Protein AF-A0A497I9C6-F1 (afdb_monomer_lite)

Sequence (129 aa):
MDVLLIVVVSAICSFLNTFIYESLAKKDVVLKELNKEMNALRKKLREVEVGSKEFLEIQKKLLNLSKELTMKSLPKTIISGLPSYVILILGVTYLNLFPDWLSLILFIILSMIFSTLTRKFLQRKEEGK

Radius of gyration: 19.42 Å; chains: 1; bounding box: 46×34×54 Å

Secondary structure (DSSP, 8-state):
--HHHHHHHHHHHHHHHHHHHHHHHTT-HHHHHHHHHHHHHHHHHHHSPTTSHHHHHHHHHHHHHHHHHHHHHHHHHHHHHHHHHHHHHHHHHTS----SHHHHHHHHHHHHHHHHHHHHHHHHHHHT-

Foldseek 3Di:
DPPVVLLVLLLVLLLQLLVLLCVPQVPDPVLVVLVVVLVVLVVVLVVDDPPDPVNVVSVVVNVVSVVVSCVVSVVSNVVSNVSVVVCVVCCVPPVVVPVDPVSVVSSVVSNVVSNVVSVVVVVVVVVVD

pLDDT: mean 85.04, std 8.34, range [44.25, 95.06]

Structure (mmCIF, N/CA/C/O backbone):
data_AF-A0A497I9C6-F1
#
_entry.id   AF-A0A497I9C6-F1
#
loop_
_atom_site.group_PDB
_atom_site.id
_atom_site.type_symbol
_atom_site.label_atom_id
_atom_site.label_alt_id
_atom_site.label_comp_id
_atom_site.label_asym_id
_atom_site.label_entity_id
_atom_site.label_seq_id
_atom_site.pdbx_PDB_ins_code
_atom_site.Cartn_x
_atom_site.Cartn_y
_atom_site.Cartn_z
_atom_site.occupancy
_atom_site.B_iso_or_equiv
_atom_site.auth_seq_id
_atom_site.auth_comp_id
_atom_site.auth_asym_id
_atom_site.auth_atom_id
_atom_site.pdbx_PDB_model_num
ATOM 1 N N . MET A 1 1 ? 11.873 5.732 -26.223 1.00 62.47 1 MET A N 1
ATOM 2 C CA . MET A 1 1 ? 11.420 4.349 -25.981 1.00 62.47 1 MET A CA 1
ATOM 3 C C . MET A 1 1 ? 10.082 4.146 -26.666 1.00 62.47 1 MET A C 1
ATOM 5 O O . MET A 1 1 ? 9.257 5.046 -26.568 1.00 62.47 1 MET A O 1
ATOM 9 N N . ASP A 1 2 ? 9.852 3.002 -27.315 1.00 79.69 2 ASP A N 1
ATOM 10 C CA . ASP A 1 2 ? 8.516 2.657 -27.807 1.00 79.69 2 ASP A CA 1
ATOM 11 C C . ASP A 1 2 ? 7.527 2.514 -26.649 1.00 79.69 2 ASP A C 1
ATOM 13 O O . ASP A 1 2 ? 7.790 1.816 -25.668 1.00 79.69 2 ASP A O 1
ATOM 17 N N . VAL A 1 3 ? 6.361 3.148 -26.778 1.00 80.81 3 VAL A N 1
ATOM 18 C CA . VAL A 1 3 ? 5.270 3.112 -25.785 1.00 80.81 3 VAL A CA 1
ATOM 19 C C . VAL A 1 3 ? 4.919 1.674 -25.387 1.00 80.81 3 VAL A C 1
ATOM 21 O O . VAL A 1 3 ? 4.627 1.399 -24.225 1.00 80.81 3 VAL A O 1
ATOM 24 N N . LEU A 1 4 ? 5.019 0.738 -26.334 1.00 84.88 4 LEU A N 1
ATOM 25 C CA . LEU A 1 4 ? 4.794 -0.685 -26.102 1.00 84.88 4 LEU A CA 1
ATOM 26 C C . LEU A 1 4 ? 5.748 -1.266 -25.045 1.00 84.88 4 LEU A C 1
ATOM 28 O O . LEU A 1 4 ? 5.313 -2.020 -24.177 1.00 84.88 4 LEU A O 1
ATOM 32 N N . LEU A 1 5 ? 7.028 -0.883 -25.071 1.00 84.12 5 LEU A N 1
ATOM 33 C CA . LEU A 1 5 ? 8.010 -1.349 -24.092 1.00 84.12 5 LEU A CA 1
ATOM 34 C C . LEU A 1 5 ? 7.696 -0.800 -22.694 1.00 84.12 5 LEU A C 1
ATOM 36 O O . LEU A 1 5 ? 7.755 -1.557 -21.727 1.00 84.12 5 LEU A O 1
ATOM 40 N N . ILE A 1 6 ? 7.279 0.469 -22.589 1.00 83.94 6 ILE A N 1
ATOM 41 C CA . ILE A 1 6 ? 6.836 1.069 -21.316 1.00 83.94 6 ILE A CA 1
ATOM 42 C C . ILE A 1 6 ? 5.669 0.264 -20.739 1.00 83.94 6 ILE A C 1
ATOM 44 O O . ILE A 1 6 ? 5.701 -0.119 -19.572 1.00 83.94 6 ILE A O 1
ATOM 48 N N . VAL A 1 7 ? 4.664 -0.043 -21.565 1.00 86.94 7 VAL A N 1
ATOM 49 C CA . VAL A 1 7 ? 3.479 -0.808 -21.151 1.00 86.94 7 VAL A CA 1
ATOM 50 C C . VAL A 1 7 ? 3.862 -2.197 -20.638 1.00 86.94 7 VAL A C 1
ATOM 52 O O . VAL A 1 7 ? 3.412 -2.594 -19.561 1.00 86.94 7 VAL A O 1
ATOM 55 N N . VAL A 1 8 ? 4.714 -2.923 -21.370 1.00 89.12 8 VAL A N 1
ATOM 56 C CA . VAL A 1 8 ? 5.162 -4.270 -20.981 1.00 89.12 8 VAL A CA 1
ATOM 57 C C . VAL A 1 8 ? 5.950 -4.229 -19.670 1.00 89.12 8 VAL A C 1
ATOM 59 O O . VAL A 1 8 ? 5.671 -5.011 -18.760 1.00 89.12 8 VAL A O 1
ATOM 62 N N . VAL A 1 9 ? 6.887 -3.288 -19.527 1.00 86.38 9 VAL A N 1
ATOM 63 C CA . VAL A 1 9 ? 7.697 -3.143 -18.309 1.00 86.38 9 VAL A CA 1
ATOM 64 C C . VAL A 1 9 ? 6.824 -2.758 -17.110 1.00 86.38 9 VAL A C 1
ATOM 66 O O . VAL A 1 9 ? 6.958 -3.358 -16.043 1.00 86.38 9 VAL A O 1
ATOM 69 N N . SER A 1 10 ? 5.871 -1.832 -17.269 1.00 86.19 10 SER A N 1
ATOM 70 C CA . SER A 1 10 ? 4.902 -1.482 -16.220 1.00 86.19 10 SER A CA 1
ATOM 71 C C . SER A 1 10 ? 4.052 -2.676 -15.784 1.00 86.19 10 SER A C 1
ATOM 73 O O . SER A 1 10 ? 3.816 -2.855 -14.584 1.00 86.19 10 SER A O 1
ATOM 75 N N . ALA A 1 11 ? 3.603 -3.509 -16.727 1.00 87.56 11 ALA A N 1
ATOM 76 C CA . ALA A 1 11 ? 2.822 -4.703 -16.423 1.00 87.56 11 ALA A CA 1
ATOM 77 C C . ALA A 1 11 ? 3.646 -5.730 -15.627 1.00 87.56 11 ALA A C 1
ATOM 79 O O . ALA A 1 11 ? 3.183 -6.209 -14.589 1.00 87.56 11 ALA A O 1
ATOM 80 N N . ILE A 1 12 ? 4.886 -6.006 -16.050 1.00 88.81 12 ILE A N 1
ATOM 81 C CA . ILE A 1 12 ? 5.800 -6.932 -15.359 1.00 88.81 12 ILE A CA 1
ATOM 82 C C . ILE A 1 12 ? 6.116 -6.431 -13.943 1.00 88.81 12 ILE A C 1
ATOM 84 O O . ILE A 1 12 ? 5.956 -7.185 -12.983 1.00 88.81 12 ILE A O 1
ATOM 88 N N . CYS A 1 13 ? 6.491 -5.156 -13.790 1.00 86.88 13 CYS A N 1
ATOM 89 C CA . CYS A 1 13 ? 6.717 -4.521 -12.485 1.00 86.88 13 CYS A CA 1
ATOM 90 C C . CYS A 1 13 ? 5.519 -4.702 -11.555 1.00 86.88 13 CYS A C 1
ATOM 92 O O . CYS A 1 13 ? 5.651 -5.115 -10.405 1.00 86.88 13 CYS A O 1
ATOM 94 N N . SER A 1 14 ? 4.330 -4.396 -12.067 1.00 86.81 14 SER A N 1
ATOM 95 C CA . SER A 1 14 ? 3.098 -4.450 -11.287 1.00 86.81 14 SER A CA 1
ATOM 96 C C . SER A 1 14 ? 2.763 -5.865 -10.851 1.00 86.81 14 SER A C 1
ATOM 98 O O . SER A 1 14 ? 2.331 -6.068 -9.714 1.00 86.81 14 SER A O 1
ATOM 100 N N . PHE A 1 15 ? 2.982 -6.837 -11.735 1.00 87.69 15 PHE A N 1
ATOM 101 C CA . PHE A 1 15 ? 2.789 -8.244 -11.433 1.00 87.69 15 PHE A CA 1
ATOM 102 C C . PHE A 1 15 ? 3.760 -8.716 -10.345 1.00 87.69 15 PHE A C 1
ATOM 104 O O . PHE A 1 15 ? 3.314 -9.252 -9.332 1.00 87.69 15 PHE A O 1
ATOM 111 N N . LEU A 1 16 ? 5.060 -8.438 -10.498 1.00 88.62 16 LEU A N 1
ATOM 112 C CA . LEU A 1 16 ? 6.088 -8.801 -9.518 1.00 88.62 16 LEU A CA 1
ATOM 113 C C . LEU A 1 16 ? 5.820 -8.171 -8.151 1.00 88.62 16 LEU A C 1
ATOM 115 O O . LEU A 1 16 ? 5.791 -8.880 -7.146 1.00 88.62 16 LEU A O 1
ATOM 119 N N . ASN A 1 17 ? 5.548 -6.865 -8.109 1.00 87.88 17 ASN A N 1
ATOM 120 C CA . ASN A 1 17 ? 5.251 -6.175 -6.857 1.00 87.88 17 ASN A CA 1
ATOM 121 C C . ASN A 1 17 ? 4.030 -6.776 -6.162 1.00 87.88 17 ASN A C 1
ATOM 123 O O . ASN A 1 17 ? 4.038 -6.998 -4.953 1.00 87.88 17 ASN A O 1
ATOM 127 N N . THR A 1 18 ? 2.971 -7.053 -6.928 1.00 85.75 18 THR A N 1
ATOM 128 C CA . THR A 1 18 ? 1.730 -7.608 -6.381 1.00 85.75 18 THR A CA 1
ATOM 129 C C . THR A 1 18 ? 1.948 -9.026 -5.859 1.00 85.75 18 THR A C 1
ATOM 131 O O . THR A 1 18 ? 1.495 -9.337 -4.762 1.00 85.75 18 THR A O 1
ATOM 134 N N . PHE A 1 19 ? 2.696 -9.856 -6.585 1.00 86.00 19 PHE A N 1
ATOM 135 C CA . PHE A 1 19 ? 3.023 -11.217 -6.169 1.00 86.00 19 PHE A CA 1
ATOM 136 C C . PHE A 1 19 ? 3.877 -11.248 -4.892 1.00 86.00 19 PHE A C 1
ATOM 138 O O . PHE A 1 19 ? 3.579 -11.991 -3.954 1.00 86.00 19 PHE A O 1
ATOM 145 N N . ILE A 1 20 ? 4.907 -10.399 -4.810 1.00 86.38 20 ILE A N 1
ATOM 146 C CA . ILE A 1 20 ? 5.754 -10.282 -3.614 1.00 86.38 20 ILE A CA 1
ATOM 147 C C . ILE A 1 20 ? 4.926 -9.771 -2.432 1.00 86.38 20 ILE A C 1
ATOM 149 O O . ILE A 1 20 ? 4.991 -10.341 -1.341 1.00 86.38 20 ILE A O 1
ATOM 153 N N . TYR A 1 21 ? 4.106 -8.737 -2.646 1.00 84.06 21 TYR A N 1
ATOM 154 C CA . TYR A 1 21 ? 3.210 -8.214 -1.617 1.00 84.06 21 TYR A CA 1
ATOM 155 C C . TYR A 1 21 ? 2.251 -9.291 -1.106 1.00 84.06 21 TYR A C 1
ATOM 157 O O . TYR A 1 21 ? 2.076 -9.445 0.098 1.00 84.06 21 TYR A O 1
ATOM 165 N N . GLU A 1 22 ? 1.650 -10.069 -2.001 1.00 81.25 22 GLU A N 1
ATOM 166 C CA . GLU A 1 22 ? 0.729 -11.141 -1.642 1.00 81.25 22 GLU A CA 1
ATOM 167 C C . GLU A 1 22 ? 1.419 -12.248 -0.837 1.00 81.25 22 GLU A C 1
ATOM 169 O O . GLU A 1 22 ? 0.896 -12.689 0.189 1.00 81.25 22 GLU A O 1
ATOM 174 N N . SER A 1 23 ? 2.6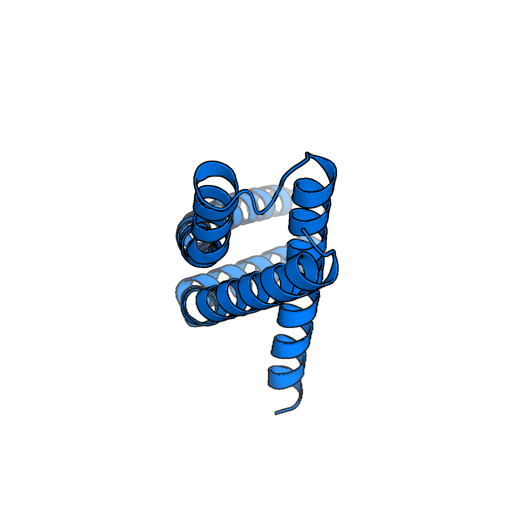34 -12.634 -1.225 1.00 80.81 23 SER A N 1
ATOM 175 C CA . SER A 1 23 ? 3.410 -13.625 -0.480 1.00 80.81 23 SER A CA 1
ATOM 176 C C . SER A 1 23 ? 3.811 -13.137 0.918 1.00 80.81 23 SER A C 1
ATOM 178 O O . SER A 1 23 ? 3.788 -13.925 1.863 1.00 80.81 23 SER A O 1
ATOM 180 N N . LEU A 1 24 ? 4.152 -11.853 1.074 1.00 81.62 24 LEU A N 1
ATOM 181 C CA . LEU A 1 24 ? 4.643 -11.294 2.339 1.00 81.62 24 LEU A CA 1
ATOM 182 C C . LEU A 1 24 ? 3.525 -10.814 3.273 1.00 81.62 24 LEU A C 1
ATOM 184 O O . LEU A 1 24 ? 3.575 -11.056 4.475 1.00 81.62 24 LEU A O 1
ATOM 188 N N . ALA A 1 25 ? 2.535 -10.089 2.752 1.00 73.88 25 ALA A N 1
ATOM 189 C CA . ALA A 1 25 ? 1.507 -9.423 3.552 1.00 73.88 25 ALA A CA 1
ATOM 190 C C . ALA A 1 25 ? 0.246 -10.277 3.726 1.00 73.88 25 ALA A C 1
ATOM 192 O O . ALA A 1 25 ? -0.357 -10.264 4.796 1.00 73.88 25 ALA A O 1
ATOM 193 N N . LYS A 1 26 ? -0.149 -11.051 2.709 1.00 69.94 26 LYS A N 1
ATOM 194 C CA . LYS A 1 26 ? -1.394 -11.838 2.738 1.00 69.94 26 LYS A CA 1
ATOM 195 C C . LYS A 1 26 ? -1.256 -13.151 3.513 1.00 69.94 26 LYS A C 1
ATOM 197 O O . LYS A 1 26 ? -2.260 -13.728 3.928 1.00 69.94 26 LYS A O 1
ATOM 202 N N . LYS A 1 27 ? -0.025 -13.613 3.744 1.00 70.56 27 LYS A N 1
ATOM 203 C CA . LYS A 1 27 ? 0.284 -14.751 4.626 1.00 70.56 27 LYS A CA 1
ATOM 204 C C . LYS A 1 27 ? 0.556 -14.341 6.074 1.00 70.56 27 LYS A C 1
ATOM 206 O O . LYS A 1 27 ? 0.642 -15.210 6.933 1.00 70.56 27 LYS A O 1
ATOM 211 N N . ASP A 1 28 ? 0.659 -13.044 6.356 1.00 80.00 28 ASP A N 1
ATOM 212 C CA . ASP A 1 28 ? 0.933 -12.563 7.704 1.00 80.00 28 ASP A CA 1
ATOM 213 C C . ASP A 1 28 ? -0.339 -12.611 8.567 1.00 80.00 28 ASP A C 1
ATOM 215 O O . ASP A 1 28 ? -1.295 -11.856 8.362 1.00 80.00 28 ASP A O 1
ATOM 219 N N . VAL A 1 29 ? -0.339 -13.530 9.534 1.00 81.62 29 VAL A N 1
ATOM 220 C CA . VAL A 1 29 ? -1.441 -13.750 10.480 1.00 81.62 29 VAL A CA 1
ATOM 221 C C . VAL A 1 29 ? -1.721 -12.495 11.310 1.00 81.62 29 VAL A C 1
ATOM 223 O O . VAL A 1 29 ? -2.881 -12.128 11.485 1.00 81.62 29 VAL A O 1
ATOM 226 N N . VAL A 1 30 ? -0.680 -11.768 11.719 1.00 83.94 30 VAL A N 1
ATOM 227 C CA . VAL A 1 30 ? -0.790 -10.557 12.543 1.00 83.94 30 VAL A CA 1
ATOM 228 C C . VAL A 1 30 ? -1.507 -9.447 11.776 1.00 83.94 30 VAL A C 1
ATOM 230 O O . VAL A 1 30 ? -2.374 -8.767 12.319 1.00 83.94 30 VAL A O 1
ATOM 233 N N . LEU A 1 31 ? -1.207 -9.274 10.483 1.00 85.38 31 LEU A N 1
ATOM 234 C CA . LEU A 1 31 ? -1.911 -8.292 9.649 1.00 85.38 31 LEU A CA 1
ATOM 235 C C . LEU A 1 31 ? -3.375 -8.674 9.391 1.00 85.38 31 LEU A C 1
ATOM 237 O O . LEU A 1 31 ? -4.223 -7.785 9.256 1.00 85.38 31 LEU A O 1
ATOM 241 N N . LYS A 1 32 ? -3.694 -9.971 9.318 1.00 85.19 32 LYS A N 1
ATOM 242 C CA . LYS A 1 32 ? -5.086 -10.435 9.207 1.00 85.19 32 LYS A CA 1
ATOM 243 C C . LYS A 1 32 ? -5.873 -10.156 10.481 1.00 85.19 32 LYS A C 1
ATOM 245 O O . LYS A 1 32 ? -6.989 -9.645 10.393 1.00 85.19 32 LYS A O 1
ATOM 250 N N . GLU A 1 33 ? -5.298 -10.462 11.638 1.00 88.88 33 GLU A N 1
ATOM 251 C CA . GLU A 1 33 ? -5.926 -10.224 12.939 1.00 88.88 33 GLU A CA 1
ATOM 252 C C . GLU A 1 33 ? -6.171 -8.734 13.177 1.00 88.88 33 GLU A C 1
ATOM 254 O O . GLU A 1 33 ? -7.307 -8.347 13.451 1.00 88.88 33 GLU A O 1
ATOM 259 N N . LEU A 1 34 ? -5.164 -7.888 12.931 1.00 89.12 34 LEU A N 1
ATOM 260 C CA . LEU A 1 34 ? -5.305 -6.434 13.039 1.00 89.12 34 LEU A CA 1
ATOM 261 C C . LEU A 1 34 ? -6.405 -5.895 12.118 1.00 89.12 34 LEU A C 1
ATOM 263 O O . LEU A 1 34 ? -7.235 -5.099 12.547 1.00 89.12 34 LEU A O 1
ATOM 267 N N . ASN A 1 35 ? -6.483 -6.353 10.863 1.00 87.25 35 ASN A N 1
ATOM 268 C CA . ASN A 1 35 ? -7.566 -5.944 9.960 1.00 87.25 35 ASN A CA 1
ATOM 269 C C . ASN A 1 35 ? -8.951 -6.387 10.456 1.00 87.25 35 ASN A C 1
ATOM 271 O O . ASN A 1 35 ? -9.928 -5.644 10.319 1.00 87.25 35 ASN A O 1
ATOM 275 N N . LYS A 1 36 ? -9.053 -7.593 11.025 1.00 90.38 36 LYS A N 1
ATOM 276 C CA . LYS A 1 36 ? -10.306 -8.121 11.576 1.00 90.38 36 LYS A CA 1
ATOM 277 C C . LYS A 1 36 ? -10.770 -7.289 12.770 1.00 90.38 36 LYS A C 1
ATOM 279 O O . LYS A 1 36 ? -11.936 -6.896 12.811 1.00 90.38 36 LYS A O 1
ATOM 284 N N . GLU A 1 37 ? -9.865 -6.974 13.691 1.00 92.00 37 GLU A N 1
ATOM 285 C CA . GLU A 1 37 ? -10.149 -6.123 14.848 1.00 92.00 37 GLU A CA 1
ATOM 286 C C . GLU A 1 37 ? -10.535 -4.701 14.419 1.00 92.00 37 GLU A C 1
ATOM 288 O O . GLU A 1 37 ? -11.534 -4.158 14.893 1.00 92.00 37 GLU A O 1
ATOM 293 N N . MET A 1 38 ? -9.836 -4.134 13.432 1.00 92.38 38 MET A N 1
ATOM 294 C CA . MET A 1 38 ? -10.152 -2.814 12.886 1.00 92.38 38 MET A CA 1
ATOM 295 C C . MET A 1 38 ? -11.570 -2.764 12.306 1.00 92.38 38 MET A C 1
ATOM 297 O O . MET A 1 38 ? -12.317 -1.814 12.542 1.00 92.38 38 MET A O 1
ATOM 301 N N . ASN A 1 39 ? -11.970 -3.803 11.567 1.00 92.75 39 ASN A N 1
ATOM 302 C CA . ASN A 1 39 ? -13.317 -3.912 11.009 1.00 92.75 39 ASN A CA 1
ATOM 303 C C . ASN A 1 39 ? -14.382 -4.129 12.091 1.00 92.75 39 ASN A C 1
ATOM 305 O O . ASN A 1 39 ? -15.477 -3.580 11.975 1.00 92.75 39 ASN A O 1
ATOM 309 N N . ALA A 1 40 ? -14.071 -4.879 13.150 1.00 93.81 40 ALA A N 1
ATOM 310 C CA . ALA A 1 40 ? -14.966 -5.048 14.291 1.00 93.81 40 ALA A CA 1
ATOM 311 C C . ALA A 1 40 ? -15.190 -3.719 15.031 1.00 93.81 40 ALA A C 1
ATOM 313 O O . ALA A 1 40 ? -16.333 -3.344 15.284 1.00 93.81 40 ALA A O 1
ATOM 314 N N . LEU A 1 41 ? -14.123 -2.961 15.302 1.00 92.88 41 LEU A N 1
ATOM 315 C CA . LEU A 1 41 ? -14.211 -1.640 15.928 1.00 92.88 41 LEU A CA 1
ATOM 316 C C . LEU A 1 41 ? -14.952 -0.629 15.042 1.00 92.88 41 LEU A C 1
ATOM 318 O O . LEU A 1 41 ? -15.751 0.148 15.552 1.00 92.88 41 LEU A O 1
ATOM 322 N N . ARG A 1 42 ? -14.763 -0.668 13.716 1.00 91.25 42 ARG A N 1
ATOM 323 C CA . ARG A 1 42 ? -15.528 0.163 12.766 1.00 91.25 42 ARG A CA 1
ATOM 324 C C . ARG A 1 42 ? -17.022 -0.149 12.769 1.00 91.25 42 ARG A C 1
ATOM 326 O O . ARG A 1 42 ? -17.811 0.770 12.581 1.00 91.25 42 ARG A O 1
ATOM 333 N N . LYS A 1 43 ? -17.409 -1.418 12.943 1.00 93.56 43 LYS A N 1
ATOM 334 C CA . LYS A 1 43 ? -18.821 -1.800 13.098 1.00 93.56 43 LYS A CA 1
ATOM 335 C C . LYS A 1 43 ? -19.384 -1.256 14.407 1.00 93.56 43 LYS A C 1
ATOM 337 O O . LYS A 1 43 ? -20.365 -0.529 14.357 1.00 93.56 43 LYS A O 1
ATOM 342 N N . LYS A 1 44 ? -18.685 -1.478 15.526 1.00 90.88 44 LYS A N 1
ATOM 343 C CA . LYS A 1 44 ? -19.073 -0.931 16.838 1.00 90.88 44 LYS A CA 1
ATOM 344 C C . LYS A 1 44 ? -19.210 0.591 16.821 1.00 90.88 44 LYS A C 1
ATOM 346 O O . LYS A 1 44 ? -20.167 1.123 17.356 1.00 90.88 44 LYS A O 1
ATOM 351 N N . LEU A 1 45 ? -18.313 1.302 16.137 1.00 91.88 45 LEU A N 1
ATOM 352 C CA . LEU A 1 45 ? -18.386 2.762 16.014 1.00 91.88 45 LEU A CA 1
ATOM 353 C C . LEU A 1 45 ? -19.697 3.250 15.357 1.00 91.88 45 LEU A C 1
ATOM 355 O O . LEU A 1 45 ? -20.112 4.371 15.615 1.00 91.88 45 LEU A O 1
ATOM 359 N N . ARG A 1 46 ? -20.340 2.434 14.507 1.00 90.06 46 ARG A N 1
ATOM 360 C CA . ARG A 1 46 ? -21.634 2.767 13.875 1.00 90.06 46 ARG A CA 1
ATOM 361 C C . ARG A 1 46 ? -22.828 2.554 14.805 1.00 90.06 46 ARG A C 1
ATOM 363 O O . ARG A 1 46 ? -23.898 3.074 14.522 1.00 90.06 46 ARG A O 1
ATOM 370 N N . GLU A 1 47 ? -22.648 1.757 15.850 1.00 92.38 47 GLU A N 1
ATOM 371 C CA . GLU A 1 47 ? -23.687 1.387 16.817 1.00 92.38 47 GLU A CA 1
ATOM 372 C C . GLU A 1 47 ? -23.683 2.320 18.039 1.00 92.38 47 GLU A C 1
ATOM 374 O O . GLU A 1 47 ? -24.661 2.374 18.777 1.00 92.38 47 GLU A O 1
ATOM 379 N N . VAL A 1 48 ? -22.595 3.068 18.242 1.00 92.00 48 VAL A N 1
ATOM 380 C CA . VAL A 1 48 ? -22.392 3.959 19.389 1.00 92.00 48 VAL A CA 1
ATOM 381 C C . VAL A 1 48 ? -22.718 5.408 19.015 1.00 92.00 48 VAL A C 1
ATOM 383 O O . VAL A 1 48 ? -22.374 5.877 17.930 1.00 92.00 48 VAL A O 1
ATOM 386 N N . GLU A 1 49 ? -23.348 6.140 19.937 1.00 89.75 49 GLU A N 1
ATOM 387 C CA . GLU A 1 49 ? -23.706 7.548 19.747 1.00 89.75 49 GLU A CA 1
ATOM 388 C C . GLU A 1 49 ? -22.466 8.426 19.523 1.00 89.75 49 GLU A C 1
ATOM 390 O O . GLU A 1 49 ? -21.489 8.385 20.284 1.00 89.75 49 GLU A O 1
ATOM 395 N N . VAL A 1 50 ? -22.518 9.247 18.473 1.00 90.38 50 VAL A N 1
ATOM 396 C CA . VAL A 1 50 ? -21.434 10.154 18.087 1.00 90.38 50 VAL A CA 1
ATOM 397 C C . VAL A 1 50 ? -21.164 11.156 19.210 1.00 90.38 50 VAL A C 1
ATOM 399 O O . VAL A 1 50 ? -22.062 11.836 19.686 1.00 90.38 50 VAL A O 1
ATOM 402 N N . GLY A 1 51 ? -19.899 11.269 19.618 1.00 85.56 51 GLY A N 1
ATOM 403 C CA . GLY A 1 51 ? -19.472 12.194 20.676 1.00 85.56 51 GLY A CA 1
ATOM 404 C C . GLY A 1 51 ? -19.581 11.642 22.101 1.00 85.56 51 GLY A C 1
ATOM 405 O O . GLY A 1 51 ? -19.076 12.274 23.028 1.00 85.56 51 GLY A O 1
ATOM 406 N N . SER A 1 52 ? -20.150 10.447 22.289 1.00 91.69 52 SER A N 1
ATOM 407 C CA . SER A 1 52 ? -20.114 9.754 23.581 1.00 91.69 52 SER A CA 1
ATOM 408 C C . SER A 1 52 ? -18.676 9.414 24.012 1.00 91.69 52 SER A C 1
ATOM 410 O O . SER A 1 52 ? -17.746 9.338 23.200 1.00 91.69 52 SER A O 1
ATOM 412 N N . LYS A 1 53 ? -18.469 9.169 25.314 1.00 91.38 53 LYS A N 1
ATOM 413 C CA . LYS A 1 53 ? -17.161 8.722 25.832 1.00 91.38 53 LYS A CA 1
ATOM 414 C C . LYS A 1 53 ? -16.705 7.423 25.162 1.00 91.38 53 LYS A C 1
ATOM 416 O O . LYS A 1 53 ? -15.546 7.316 24.771 1.00 91.38 53 LYS A O 1
ATOM 421 N N . GLU A 1 54 ? -17.628 6.485 24.965 1.00 91.31 54 GLU A N 1
ATOM 422 C CA . GLU A 1 54 ? -17.361 5.215 24.289 1.00 91.31 54 GLU A CA 1
ATOM 423 C C . GLU A 1 54 ? -16.963 5.425 22.819 1.00 91.31 54 GLU A C 1
ATOM 425 O O . GLU A 1 54 ? -15.996 4.830 22.344 1.00 91.31 54 GLU A O 1
ATOM 430 N N . PHE A 1 55 ? -17.615 6.353 22.111 1.00 93.06 55 PHE A N 1
ATOM 431 C CA . PHE A 1 55 ? -17.241 6.718 20.743 1.00 93.06 55 PHE A CA 1
ATOM 432 C C . PHE A 1 55 ? -15.809 7.262 20.655 1.00 93.06 55 PHE A C 1
ATOM 434 O O . PHE A 1 55 ? -15.039 6.867 19.775 1.00 93.06 55 PHE A O 1
ATOM 441 N N . LEU A 1 56 ? -15.420 8.140 21.584 1.00 93.06 56 LEU A N 1
ATOM 442 C CA . LEU A 1 56 ? -14.060 8.686 21.651 1.00 93.06 56 LEU A CA 1
ATOM 443 C C . LEU A 1 56 ? -13.018 7.610 21.992 1.00 93.06 56 LEU A C 1
ATOM 445 O O . LEU A 1 56 ? -11.915 7.621 21.440 1.00 93.06 56 LEU A O 1
ATOM 449 N N . GLU A 1 57 ? -13.353 6.663 22.867 1.00 94.44 57 GLU A N 1
ATOM 450 C CA . GLU A 1 57 ? -12.479 5.533 23.189 1.00 94.44 57 GLU A CA 1
ATOM 451 C C . GLU A 1 57 ? -12.280 4.594 21.998 1.00 94.44 57 GLU A C 1
ATOM 453 O O . GLU A 1 57 ? -11.142 4.219 21.695 1.00 94.44 57 GLU A O 1
ATOM 458 N N . ILE A 1 58 ? -13.353 4.247 21.283 1.00 93.38 58 ILE A N 1
ATOM 459 C CA . ILE A 1 58 ? -13.268 3.411 20.079 1.00 93.38 58 ILE A CA 1
ATOM 460 C C . ILE A 1 58 ? -12.455 4.127 18.997 1.00 93.38 58 ILE A C 1
ATOM 462 O O . ILE A 1 58 ? -11.610 3.493 18.366 1.00 93.38 58 ILE A O 1
ATOM 466 N N . GLN A 1 59 ? -12.624 5.441 18.813 1.00 92.25 59 GLN A N 1
ATOM 467 C CA . GLN A 1 59 ? -11.794 6.213 17.884 1.00 92.25 59 GLN A CA 1
ATOM 468 C C . GLN A 1 59 ? -10.307 6.186 18.251 1.00 92.25 59 GLN A C 1
ATOM 470 O O . GLN A 1 59 ? -9.471 5.952 17.378 1.00 92.25 59 GLN A O 1
ATOM 475 N N . LYS A 1 60 ? -9.955 6.375 19.530 1.00 95.06 60 LYS A N 1
ATOM 476 C CA . LYS A 1 60 ? -8.557 6.269 19.982 1.00 95.06 60 LYS A CA 1
ATOM 477 C C . LYS A 1 60 ? -7.989 4.873 19.732 1.00 95.06 60 LYS A C 1
ATOM 479 O O . LYS A 1 60 ? -6.865 4.751 19.246 1.00 95.06 60 LYS A O 1
ATOM 484 N N . LYS A 1 61 ? -8.769 3.821 20.010 1.00 93.44 61 LYS A N 1
ATOM 485 C CA . LYS A 1 61 ? -8.379 2.434 19.714 1.00 93.44 61 LYS A CA 1
ATOM 486 C C . LYS A 1 61 ? -8.169 2.222 18.217 1.00 93.44 61 LYS A C 1
ATOM 488 O O . LYS A 1 61 ? -7.134 1.693 17.832 1.00 93.44 61 LYS A O 1
ATOM 493 N N . LEU A 1 62 ? -9.082 2.702 17.373 1.00 93.56 62 LEU A N 1
ATOM 494 C CA . LEU A 1 62 ? -8.948 2.645 15.914 1.00 93.56 62 LEU A CA 1
ATOM 495 C C . LEU A 1 62 ? -7.695 3.369 15.414 1.00 93.56 62 LEU A C 1
ATOM 497 O O . LEU A 1 62 ? -7.017 2.857 14.527 1.00 93.56 62 LEU A O 1
ATOM 501 N N . LEU A 1 63 ? -7.369 4.532 15.982 1.00 94.69 63 LEU A N 1
ATOM 502 C CA . LEU A 1 63 ? -6.174 5.290 15.618 1.00 94.69 63 LEU A CA 1
ATOM 503 C C . LEU A 1 63 ? -4.894 4.515 15.962 1.00 94.69 63 LEU A C 1
ATOM 505 O O . LEU A 1 63 ? -4.012 4.371 15.115 1.00 94.69 63 LEU A O 1
ATOM 509 N N . ASN A 1 64 ? -4.816 3.973 17.178 1.00 95.06 64 ASN A N 1
ATOM 510 C CA . ASN A 1 64 ? -3.676 3.169 17.619 1.00 95.06 64 ASN A CA 1
ATOM 511 C C . ASN A 1 64 ? -3.518 1.904 16.770 1.00 95.06 64 ASN A C 1
ATOM 513 O O . ASN A 1 64 ? -2.417 1.611 16.304 1.00 95.06 64 ASN A O 1
ATOM 517 N N . LEU A 1 65 ? -4.622 1.208 16.498 1.00 93.00 65 LEU A N 1
ATOM 518 C CA . LEU A 1 65 ? -4.627 -0.000 15.681 1.00 93.00 65 LEU A CA 1
ATOM 519 C C . LEU A 1 65 ? -4.228 0.295 14.225 1.00 93.00 65 LEU A C 1
ATOM 521 O O . LEU A 1 65 ? -3.460 -0.449 13.622 1.00 93.00 65 LEU A O 1
ATOM 525 N N . SER A 1 66 ? -4.692 1.418 13.668 1.00 91.81 66 SER A N 1
ATOM 526 C CA . SER A 1 66 ? -4.300 1.894 12.335 1.00 91.81 66 SER A CA 1
ATOM 527 C C . SER A 1 66 ? -2.801 2.198 12.259 1.00 91.81 66 SER A C 1
ATOM 529 O O . SER A 1 66 ? -2.128 1.823 11.293 1.00 91.81 66 SER A O 1
ATOM 531 N N . LYS A 1 67 ? -2.245 2.827 13.304 1.00 93.19 67 LYS A N 1
ATOM 532 C CA . LYS A 1 67 ? -0.804 3.076 13.411 1.00 93.19 67 LYS A CA 1
ATOM 533 C C . LYS A 1 67 ? -0.022 1.766 13.461 1.00 93.19 67 LYS A C 1
ATOM 535 O O . LYS A 1 67 ? 0.943 1.617 12.716 1.00 93.19 67 LYS A O 1
ATOM 540 N N . GLU A 1 68 ? -0.447 0.811 14.283 1.00 91.56 68 GLU A N 1
ATOM 541 C CA . GLU A 1 68 ? 0.204 -0.498 14.389 1.00 91.56 68 GLU A CA 1
ATOM 542 C C . GLU A 1 68 ? 0.158 -1.270 13.063 1.00 91.56 68 GLU A C 1
ATOM 544 O O . GLU A 1 68 ? 1.177 -1.790 12.602 1.00 91.56 68 GLU A O 1
ATOM 549 N N . LEU A 1 69 ? -1.002 -1.280 12.403 1.00 88.81 69 LEU A N 1
ATOM 550 C CA . LEU A 1 69 ? -1.178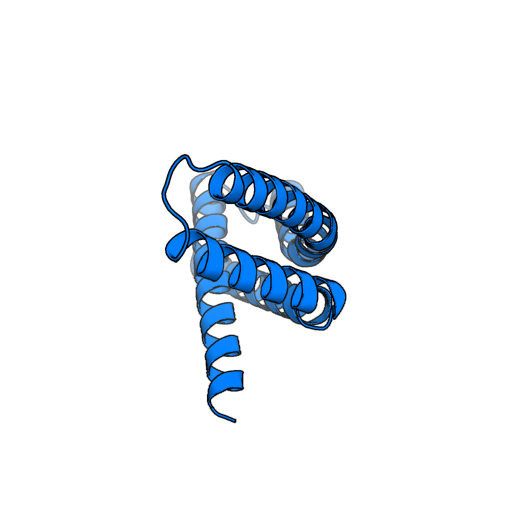 -1.897 11.094 1.00 88.81 69 LEU A CA 1
ATOM 551 C C . LEU A 1 69 ? -0.261 -1.255 10.054 1.00 88.81 69 LEU A C 1
ATOM 553 O O . LEU A 1 69 ? 0.393 -1.962 9.287 1.00 88.81 69 LEU A O 1
ATOM 557 N N . THR A 1 70 ? -0.155 0.073 10.054 1.00 88.62 70 THR A N 1
ATOM 558 C CA . THR A 1 70 ? 0.761 0.804 9.171 1.00 88.62 70 THR A CA 1
ATOM 559 C C . THR A 1 70 ? 2.210 0.424 9.465 1.00 88.62 70 THR A C 1
ATOM 561 O O . THR A 1 70 ? 2.926 0.026 8.553 1.00 88.62 70 THR A O 1
ATOM 564 N N . MET A 1 71 ? 2.640 0.440 10.729 1.00 91.25 71 MET A N 1
ATOM 565 C CA . MET A 1 71 ? 4.010 0.074 11.109 1.00 91.25 71 MET A CA 1
ATOM 566 C C . MET A 1 71 ? 4.377 -1.360 10.708 1.00 91.25 71 MET A C 1
ATOM 568 O O . MET A 1 71 ? 5.493 -1.603 10.258 1.00 91.25 71 MET A O 1
ATOM 572 N N . LYS A 1 72 ? 3.443 -2.311 10.823 1.00 87.88 72 LYS A N 1
ATOM 573 C CA . LYS A 1 72 ? 3.682 -3.720 10.462 1.00 87.88 72 LYS A CA 1
ATOM 574 C C . LYS A 1 72 ? 3.554 -4.007 8.962 1.00 87.88 72 LYS A C 1
ATOM 576 O O . LYS A 1 72 ? 4.127 -4.988 8.475 1.00 87.88 72 LYS A O 1
ATOM 581 N N . SER A 1 73 ? 2.800 -3.194 8.220 1.00 84.88 73 SER A N 1
ATOM 582 C CA . SER A 1 73 ? 2.581 -3.363 6.774 1.00 84.88 73 SER A CA 1
ATOM 583 C C . SER A 1 73 ? 3.549 -2.550 5.912 1.00 84.88 73 SER A C 1
ATOM 585 O O . SER A 1 73 ? 3.854 -2.965 4.791 1.00 84.88 73 SER A O 1
ATOM 587 N N . LEU A 1 74 ? 4.079 -1.437 6.424 1.00 87.50 74 LEU A N 1
ATOM 588 C CA . LEU A 1 74 ? 4.965 -0.541 5.686 1.00 87.50 74 LEU A CA 1
ATOM 589 C C . LEU A 1 74 ? 6.256 -1.237 5.218 1.00 87.50 74 LEU A C 1
ATOM 591 O O . LEU A 1 74 ? 6.535 -1.156 4.022 1.00 87.50 74 LEU A O 1
ATOM 595 N N . PRO A 1 75 ? 6.997 -1.997 6.054 1.00 86.75 75 PRO A N 1
ATOM 596 C CA . PRO A 1 75 ? 8.204 -2.688 5.598 1.00 86.75 75 PRO A CA 1
ATOM 597 C C . PRO A 1 75 ? 7.906 -3.665 4.463 1.00 86.75 75 PRO A C 1
ATOM 599 O O . PRO A 1 75 ? 8.613 -3.697 3.462 1.00 86.75 75 PRO A O 1
ATOM 602 N N . LYS A 1 76 ? 6.802 -4.412 4.570 1.00 86.00 76 LYS A N 1
ATOM 603 C CA . LYS A 1 76 ? 6.372 -5.359 3.533 1.00 86.00 76 LYS A CA 1
ATOM 604 C C . LYS A 1 76 ? 5.993 -4.652 2.239 1.00 86.00 76 LYS A C 1
ATOM 606 O O . LYS A 1 76 ? 6.316 -5.140 1.163 1.00 86.00 76 LYS A O 1
ATOM 611 N N . THR A 1 77 ? 5.348 -3.494 2.349 1.00 85.19 77 THR A N 1
ATOM 612 C CA . THR A 1 77 ? 4.996 -2.648 1.204 1.00 85.19 77 THR A CA 1
ATOM 613 C C . THR A 1 77 ? 6.254 -2.135 0.506 1.00 85.19 77 THR A C 1
ATOM 615 O O . THR A 1 77 ? 6.362 -2.252 -0.713 1.00 85.19 77 THR A O 1
ATOM 618 N N . ILE A 1 78 ? 7.242 -1.654 1.266 1.00 86.44 78 ILE A N 1
ATOM 619 C CA . ILE A 1 78 ? 8.530 -1.193 0.731 1.00 86.44 78 ILE A CA 1
ATOM 620 C C . ILE A 1 78 ? 9.269 -2.341 0.038 1.00 86.44 78 ILE A C 1
ATOM 622 O O . ILE A 1 78 ? 9.668 -2.190 -1.115 1.00 86.44 78 ILE A O 1
ATOM 626 N N . ILE A 1 79 ? 9.385 -3.502 0.694 1.00 86.56 79 ILE A N 1
ATOM 627 C CA . ILE A 1 79 ? 10.034 -4.693 0.125 1.00 86.56 79 ILE A CA 1
ATOM 628 C C . ILE A 1 79 ? 9.328 -5.122 -1.164 1.00 86.56 79 ILE A C 1
ATOM 630 O O . ILE A 1 79 ? 9.980 -5.405 -2.164 1.00 86.56 79 ILE A O 1
ATOM 634 N N . SER A 1 80 ? 7.995 -5.113 -1.180 1.00 85.69 80 SER A N 1
ATOM 635 C CA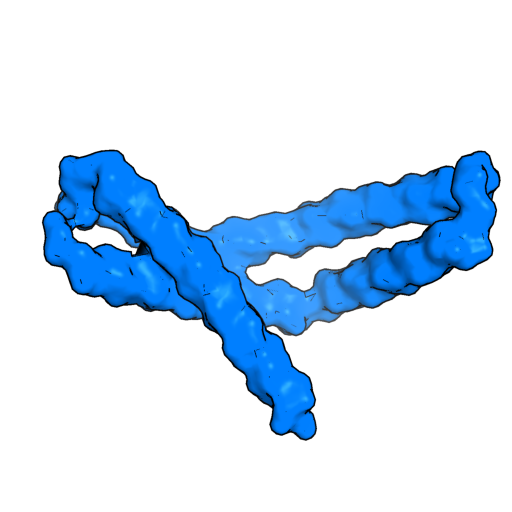 . SER A 1 80 ? 7.233 -5.460 -2.380 1.00 85.69 80 SER A CA 1
ATOM 636 C C . SER A 1 80 ? 7.392 -4.461 -3.525 1.00 85.69 80 SER A C 1
ATOM 638 O O . SER A 1 80 ? 7.177 -4.834 -4.668 1.00 85.69 80 SER A O 1
ATOM 640 N N . GLY A 1 81 ? 7.779 -3.215 -3.241 1.00 84.44 81 GLY A N 1
ATOM 641 C CA . GLY A 1 81 ? 8.058 -2.197 -4.255 1.00 84.44 81 GLY A CA 1
ATOM 642 C C . GLY A 1 81 ? 9.474 -2.257 -4.834 1.00 84.44 81 GLY A C 1
ATOM 643 O O . GLY A 1 81 ? 9.749 -1.553 -5.805 1.00 84.44 81 GLY A O 1
ATOM 644 N N . LEU A 1 82 ? 10.368 -3.088 -4.276 1.00 87.31 82 LEU A N 1
ATOM 645 C CA . LEU A 1 82 ? 11.765 -3.193 -4.715 1.00 87.31 82 LEU A CA 1
ATOM 646 C C . LEU A 1 82 ? 11.933 -3.422 -6.224 1.00 87.31 82 LEU A C 1
ATOM 648 O O . LEU A 1 82 ? 12.755 -2.714 -6.803 1.00 87.31 82 LEU A O 1
ATOM 652 N N . PRO A 1 83 ? 11.174 -4.310 -6.899 1.00 86.62 83 PRO A N 1
ATOM 653 C CA . PRO A 1 83 ? 11.307 -4.480 -8.346 1.00 86.62 83 PRO A CA 1
ATOM 654 C C . PRO A 1 83 ? 11.085 -3.176 -9.120 1.00 86.62 83 PRO A C 1
ATOM 656 O O . PRO A 1 83 ? 11.871 -2.839 -10.003 1.00 86.62 83 PRO A O 1
ATOM 659 N N . SER A 1 84 ? 10.064 -2.397 -8.747 1.00 86.06 84 SER A N 1
ATOM 660 C CA . SER A 1 84 ? 9.829 -1.083 -9.350 1.00 86.06 84 SER A CA 1
ATOM 661 C C . SER A 1 84 ? 10.945 -0.089 -9.058 1.00 86.06 84 SER A C 1
ATOM 663 O O . SER A 1 84 ? 11.324 0.644 -9.965 1.00 86.06 84 SER A O 1
ATOM 665 N N . TYR A 1 85 ? 11.492 -0.058 -7.839 1.00 87.12 85 TYR A N 1
ATOM 666 C CA . TYR A 1 85 ? 12.601 0.845 -7.513 1.00 87.12 85 TYR A CA 1
ATOM 667 C C . TYR A 1 85 ? 13.872 0.494 -8.286 1.00 87.12 85 TYR A C 1
ATOM 669 O O . TYR A 1 85 ? 14.525 1.386 -8.816 1.00 87.12 85 TYR A O 1
ATOM 677 N N . VAL A 1 86 ? 14.192 -0.796 -8.412 1.00 87.56 86 VAL A N 1
ATOM 678 C CA . VAL A 1 86 ? 15.342 -1.267 -9.194 1.00 87.56 86 VAL A CA 1
ATOM 679 C C . VAL A 1 86 ? 15.186 -0.878 -10.663 1.00 87.56 86 VAL A C 1
ATOM 681 O O . VAL A 1 86 ? 16.116 -0.330 -11.246 1.00 87.56 86 VAL A O 1
ATOM 684 N N . ILE A 1 87 ? 14.007 -1.095 -11.251 1.00 85.75 87 ILE A N 1
ATOM 685 C CA . ILE A 1 87 ? 13.739 -0.743 -12.653 1.00 85.75 87 ILE A CA 1
ATOM 686 C C . ILE A 1 87 ? 13.739 0.770 -12.863 1.00 85.75 87 ILE A C 1
ATOM 688 O O . ILE A 1 87 ? 14.228 1.239 -13.886 1.00 85.75 87 ILE A O 1
ATOM 692 N N . LEU A 1 88 ? 13.248 1.543 -11.896 1.00 85.56 88 LEU A N 1
ATOM 693 C CA . LEU A 1 88 ? 13.278 2.998 -11.963 1.00 85.56 88 LEU A CA 1
ATOM 694 C C . LEU A 1 88 ? 14.716 3.527 -11.897 1.00 85.56 88 LEU A C 1
ATOM 696 O O . LEU A 1 88 ? 15.096 4.337 -12.735 1.00 85.56 88 LEU A O 1
ATOM 700 N N . ILE A 1 89 ? 15.535 3.027 -10.967 1.00 86.44 89 ILE A N 1
ATOM 701 C CA . ILE A 1 89 ? 16.942 3.429 -10.840 1.00 86.44 89 ILE A CA 1
ATOM 702 C C . ILE A 1 89 ? 17.715 3.017 -12.093 1.00 86.44 89 ILE A C 1
ATOM 704 O O . ILE A 1 89 ? 18.242 3.882 -12.782 1.00 86.44 89 ILE A O 1
ATOM 708 N N . LEU A 1 90 ? 17.720 1.726 -12.447 1.00 84.94 90 LEU A N 1
ATOM 709 C CA . LEU A 1 90 ? 18.466 1.226 -13.608 1.00 84.94 90 LEU A CA 1
ATOM 710 C C . LEU A 1 90 ? 17.976 1.838 -14.922 1.00 84.94 90 LEU A C 1
ATOM 712 O O . LEU A 1 90 ? 18.772 2.144 -15.813 1.00 84.94 90 LEU A O 1
ATOM 716 N N . GLY A 1 91 ? 16.664 2.030 -15.026 1.00 81.50 91 GLY A N 1
ATOM 717 C CA . GLY A 1 91 ? 16.024 2.612 -16.187 1.00 81.50 91 GLY A CA 1
ATOM 718 C C . GLY A 1 91 ? 16.409 4.066 -16.412 1.00 81.50 91 GLY A C 1
ATOM 719 O O . GLY A 1 91 ? 16.700 4.436 -17.547 1.00 81.50 91 GLY A O 1
ATOM 720 N N . VAL A 1 92 ? 16.465 4.870 -15.350 1.00 80.19 92 VAL A N 1
ATOM 721 C CA . VAL A 1 92 ? 16.875 6.276 -15.441 1.00 80.19 92 VAL A CA 1
ATOM 722 C C . VAL A 1 92 ? 18.389 6.406 -15.622 1.00 80.19 92 VAL A C 1
ATOM 724 O O . VAL A 1 92 ? 18.826 7.171 -16.476 1.00 80.19 92 VAL A O 1
ATOM 727 N N . THR A 1 93 ? 19.205 5.675 -14.854 1.00 80.12 93 THR A N 1
ATOM 728 C CA . THR A 1 93 ? 20.652 5.946 -14.790 1.00 80.12 93 THR A CA 1
ATOM 729 C C . THR A 1 93 ? 21.484 5.235 -15.851 1.00 80.12 93 THR A C 1
ATOM 731 O O . THR A 1 93 ? 22.500 5.784 -16.265 1.00 80.12 93 THR A O 1
ATOM 734 N N . TYR A 1 94 ? 21.106 4.026 -16.282 1.00 78.75 94 TYR A N 1
ATOM 735 C CA . TYR A 1 94 ? 21.969 3.199 -17.145 1.00 78.75 94 TYR A CA 1
ATOM 736 C C . TYR A 1 94 ? 21.383 2.905 -18.519 1.00 78.75 94 TYR A C 1
ATOM 738 O O . TYR A 1 94 ? 22.125 2.696 -19.474 1.00 78.75 94 TYR A O 1
ATOM 746 N N . LEU A 1 95 ? 20.060 2.857 -18.624 1.00 79.19 95 LEU A N 1
ATOM 747 C CA . LEU A 1 95 ? 19.389 2.296 -19.795 1.00 79.19 95 LEU A CA 1
ATOM 748 C C . LEU A 1 95 ? 18.602 3.334 -20.606 1.00 79.19 95 LEU A C 1
ATOM 750 O O . LEU A 1 95 ? 18.040 2.984 -21.642 1.00 79.19 95 LEU A O 1
ATOM 754 N N . ASN A 1 96 ? 18.540 4.587 -20.139 1.00 79.12 96 ASN A N 1
ATOM 755 C CA . ASN A 1 96 ? 17.744 5.664 -20.735 1.00 79.12 96 ASN A CA 1
ATOM 756 C C . ASN A 1 96 ? 16.305 5.213 -21.071 1.00 79.12 96 ASN A C 1
ATOM 758 O O . ASN A 1 96 ? 15.750 5.537 -22.125 1.00 79.12 96 ASN A O 1
ATOM 762 N N . LEU A 1 97 ? 15.715 4.400 -20.180 1.00 75.38 97 LEU A N 1
ATOM 763 C CA . LEU A 1 97 ? 14.370 3.851 -20.354 1.00 75.38 97 LEU A CA 1
ATOM 764 C C . LEU A 1 97 ? 13.333 4.991 -20.391 1.00 75.38 97 LEU A C 1
ATOM 766 O O . LEU A 1 97 ? 12.360 4.940 -21.142 1.00 75.38 97 LEU A O 1
ATOM 770 N N . PHE A 1 98 ? 13.561 6.040 -19.607 1.00 81.88 98 PHE A N 1
ATOM 771 C CA . PHE A 1 98 ? 12.665 7.187 -19.497 1.00 81.88 98 PHE A CA 1
ATOM 772 C C . PHE A 1 98 ? 13.375 8.432 -20.036 1.00 81.88 98 PHE A C 1
ATOM 774 O O . PHE A 1 98 ? 13.937 9.196 -19.252 1.00 81.88 98 PHE A O 1
ATOM 781 N N . PRO A 1 99 ? 13.415 8.613 -21.371 1.00 79.62 99 PRO A N 1
ATOM 782 C CA . PRO A 1 99 ? 14.163 9.702 -21.998 1.00 79.62 99 PRO A CA 1
ATOM 783 C C . PRO A 1 99 ? 13.581 11.090 -21.697 1.00 79.62 99 PRO A C 1
ATOM 785 O O . PRO A 1 99 ? 14.255 12.095 -21.903 1.00 79.62 99 PRO A O 1
ATOM 788 N N . ASP A 1 100 ? 12.336 11.159 -21.225 1.00 85.25 100 ASP A N 1
ATOM 789 C CA . ASP A 1 100 ? 11.655 12.392 -20.852 1.00 85.25 100 ASP A CA 1
ATOM 790 C C . ASP A 1 100 ? 10.742 12.188 -19.630 1.00 85.25 100 ASP A C 1
ATOM 792 O O . ASP A 1 100 ? 10.445 11.074 -19.192 1.00 85.25 100 ASP A O 1
ATOM 796 N N . TRP A 1 101 ? 10.257 13.294 -19.069 1.00 84.69 101 TRP A N 1
ATOM 797 C CA . TRP A 1 101 ? 9.343 13.262 -17.925 1.00 84.69 101 TRP A CA 1
ATOM 798 C C . TRP A 1 101 ? 7.991 12.618 -18.261 1.00 84.69 101 TRP A C 1
ATOM 800 O O . TRP A 1 101 ? 7.356 12.036 -17.383 1.00 84.69 101 TRP A O 1
ATOM 810 N N . LEU A 1 102 ? 7.550 12.687 -19.523 1.00 86.88 102 LEU A N 1
ATOM 811 C CA . LEU A 1 102 ? 6.270 12.127 -19.964 1.00 86.88 102 LEU A CA 1
ATOM 812 C C . LEU A 1 102 ? 6.277 10.596 -19.912 1.00 86.88 102 LEU A C 1
ATOM 814 O O . LEU A 1 102 ? 5.338 9.997 -19.392 1.00 86.88 102 LEU A O 1
ATOM 818 N N . SER A 1 103 ? 7.344 9.960 -20.390 1.00 84.06 103 SER A N 1
ATOM 819 C CA . SER A 1 103 ? 7.540 8.508 -20.341 1.00 84.06 103 SER A CA 1
ATOM 820 C C . SER A 1 103 ? 7.662 7.990 -18.908 1.00 84.06 103 SER A C 1
ATOM 822 O O . SER A 1 103 ? 7.097 6.941 -18.591 1.00 84.06 103 SER A O 1
ATOM 824 N N . LEU A 1 104 ? 8.307 8.752 -18.017 1.00 84.38 104 LEU A N 1
ATOM 825 C CA . LEU A 1 104 ? 8.357 8.435 -16.588 1.00 84.38 104 LEU A CA 1
ATOM 826 C C . LEU A 1 104 ? 6.966 8.503 -15.935 1.00 84.38 104 LEU A C 1
ATOM 828 O O . LEU A 1 104 ? 6.560 7.574 -15.235 1.00 84.38 104 LEU A O 1
ATOM 832 N N . ILE A 1 105 ? 6.212 9.580 -16.178 1.00 87.75 105 ILE A N 1
ATOM 833 C CA . ILE A 1 105 ? 4.846 9.744 -15.653 1.00 87.75 105 ILE A CA 1
ATOM 834 C C . ILE A 1 105 ? 3.937 8.630 -16.181 1.00 87.75 105 ILE A C 1
ATOM 836 O O . ILE A 1 105 ? 3.191 8.022 -15.409 1.00 87.75 105 ILE A O 1
ATOM 840 N N . LEU A 1 106 ? 4.031 8.320 -17.475 1.00 88.69 106 LEU A N 1
ATOM 841 C CA . LEU A 1 106 ? 3.262 7.251 -18.103 1.00 88.69 106 LEU A CA 1
ATOM 842 C C . LEU A 1 106 ? 3.548 5.898 -17.440 1.00 88.69 106 LEU A C 1
ATOM 844 O O . LEU A 1 106 ? 2.613 5.178 -17.092 1.00 88.69 106 LEU A O 1
ATOM 848 N N . PHE A 1 107 ? 4.821 5.580 -17.193 1.00 87.31 107 PHE A N 1
ATOM 849 C CA . PHE A 1 107 ? 5.222 4.368 -16.481 1.00 87.31 107 PHE A CA 1
ATOM 850 C C . PHE A 1 107 ? 4.624 4.286 -15.070 1.00 87.31 107 PHE A C 1
ATOM 852 O O . PHE A 1 107 ? 4.137 3.223 -14.671 1.00 87.31 107 PHE A O 1
ATOM 859 N N . ILE A 1 108 ? 4.631 5.390 -14.316 1.00 86.88 108 ILE A N 1
ATOM 860 C CA . ILE A 1 108 ? 4.079 5.444 -12.954 1.00 86.88 108 ILE A CA 1
ATOM 861 C C . ILE A 1 108 ? 2.569 5.193 -12.982 1.00 86.88 108 ILE A C 1
ATOM 863 O O . ILE A 1 108 ? 2.079 4.313 -12.269 1.00 86.88 108 ILE A O 1
ATOM 867 N N . ILE A 1 109 ? 1.836 5.913 -13.837 1.00 89.75 109 ILE A N 1
ATOM 868 C CA . ILE A 1 109 ? 0.378 5.781 -13.966 1.00 89.75 109 ILE A CA 1
ATOM 869 C C . ILE A 1 109 ? 0.007 4.351 -14.369 1.00 89.75 109 ILE A C 1
ATOM 871 O O . ILE A 1 109 ? -0.836 3.725 -13.723 1.00 89.75 109 ILE A O 1
ATOM 875 N N . LEU A 1 110 ? 0.669 3.801 -15.392 1.00 89.00 110 LEU A N 1
ATOM 876 C CA . LEU A 1 110 ? 0.430 2.431 -15.843 1.00 89.00 110 LEU A CA 1
ATOM 877 C C . LEU A 1 110 ? 0.730 1.414 -14.741 1.00 89.00 110 LEU A C 1
ATOM 879 O O . LEU A 1 110 ? -0.057 0.492 -14.537 1.00 89.00 110 LEU A O 1
ATOM 883 N N . SER A 1 111 ? 1.809 1.600 -13.979 1.00 85.94 111 SER A N 1
ATOM 884 C CA . SER A 1 111 ? 2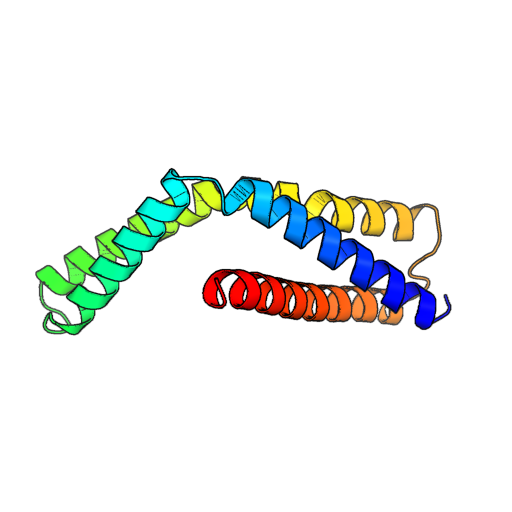.148 0.705 -12.866 1.00 85.94 111 SER A CA 1
ATOM 885 C C . SER A 1 111 ? 1.079 0.724 -11.761 1.00 85.94 111 SER A C 1
ATOM 887 O O . SER A 1 111 ? 0.717 -0.315 -11.205 1.00 85.94 111 SER A O 1
ATOM 889 N N . MET A 1 112 ? 0.499 1.892 -11.465 1.00 85.44 112 MET A N 1
ATOM 890 C CA . MET A 1 112 ? -0.610 2.001 -10.507 1.00 85.44 112 MET A CA 1
ATOM 891 C C . MET A 1 112 ? -1.885 1.314 -11.018 1.00 85.44 112 MET A C 1
ATOM 893 O O . MET A 1 112 ? -2.536 0.574 -10.268 1.00 85.44 112 MET A O 1
ATOM 897 N N . ILE A 1 113 ? -2.228 1.518 -12.295 1.00 89.19 113 ILE A N 1
ATOM 898 C CA . ILE A 1 113 ? -3.383 0.881 -12.943 1.00 89.19 113 ILE A CA 1
ATOM 899 C C . ILE A 1 113 ? -3.2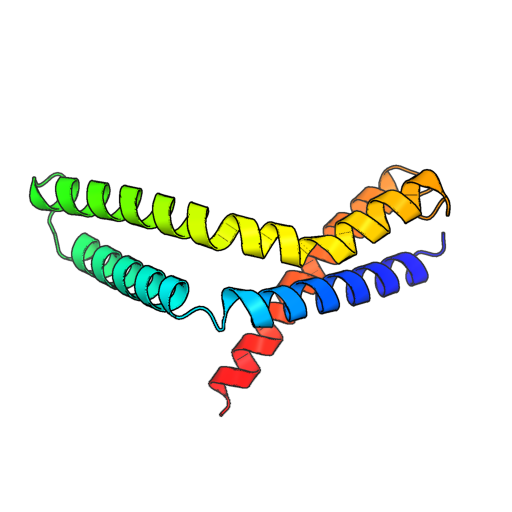18 -0.641 -12.931 1.00 89.19 113 ILE A C 1
ATOM 901 O O . ILE A 1 113 ? -4.087 -1.349 -12.416 1.00 89.19 113 ILE A O 1
ATOM 905 N N . PHE A 1 114 ? -2.091 -1.157 -13.425 1.00 88.00 114 PHE A N 1
ATOM 906 C CA . PHE A 1 114 ? -1.837 -2.593 -13.477 1.00 88.00 114 PHE A CA 1
ATOM 907 C C . PHE A 1 114 ? -1.787 -3.225 -12.087 1.00 88.00 114 PHE A C 1
ATOM 909 O O . PHE A 1 114 ? -2.354 -4.302 -11.908 1.00 88.00 114 PHE A O 1
ATOM 916 N N . SER A 1 115 ? -1.199 -2.572 -11.077 1.00 82.56 115 SER A N 1
ATOM 917 C CA . SER A 1 115 ? -1.227 -3.108 -9.707 1.00 82.56 115 SER A CA 1
ATOM 918 C C . SER A 1 115 ? -2.659 -3.210 -9.176 1.00 82.56 115 SER A C 1
ATOM 920 O O . SER A 1 115 ? -3.026 -4.220 -8.574 1.00 82.56 115 SER A O 1
ATOM 922 N N . THR A 1 116 ? -3.505 -2.216 -9.452 1.00 84.94 116 THR A N 1
ATOM 923 C CA . THR A 1 116 ? -4.917 -2.225 -9.036 1.00 84.94 116 THR A CA 1
ATOM 924 C C . THR A 1 116 ? -5.704 -3.337 -9.733 1.00 84.94 116 THR A C 1
ATOM 926 O O . THR A 1 116 ? -6.446 -4.074 -9.080 1.00 84.94 116 THR A O 1
ATOM 929 N N . LEU A 1 117 ? -5.521 -3.495 -11.048 1.00 86.62 117 LEU A N 1
ATOM 930 C CA . LEU A 1 117 ? -6.162 -4.554 -11.832 1.00 86.62 117 LEU A CA 1
ATOM 931 C C . LEU A 1 117 ? -5.712 -5.948 -11.373 1.00 86.62 117 LEU A C 1
ATOM 933 O O . LEU A 1 117 ? -6.552 -6.816 -11.142 1.00 86.62 117 LEU A O 1
ATOM 937 N N . THR A 1 118 ? -4.407 -6.139 -11.165 1.00 83.75 118 THR A N 1
ATOM 938 C CA . THR A 1 118 ? -3.827 -7.422 -10.738 1.00 83.75 118 THR A CA 1
ATOM 939 C C . THR A 1 118 ? -4.349 -7.825 -9.360 1.00 83.75 118 THR A C 1
ATOM 941 O O . THR A 1 118 ? -4.787 -8.960 -9.178 1.00 83.75 118 THR A O 1
ATOM 944 N N . ARG A 1 119 ? -4.414 -6.890 -8.399 1.00 80.50 119 ARG A N 1
ATOM 945 C CA . ARG A 1 119 ? -4.994 -7.157 -7.069 1.00 80.50 119 ARG A CA 1
ATOM 946 C C . ARG A 1 119 ? -6.464 -7.562 -7.147 1.00 80.50 119 ARG A C 1
ATOM 948 O O . ARG A 1 119 ? -6.851 -8.535 -6.507 1.00 80.50 119 ARG A O 1
ATOM 955 N N . LYS A 1 120 ? -7.273 -6.852 -7.942 1.00 82.12 120 LYS A N 1
ATOM 956 C CA . LYS A 1 120 ? -8.692 -7.199 -8.142 1.00 82.12 120 LYS A CA 1
ATOM 957 C C . LYS A 1 120 ? -8.855 -8.588 -8.759 1.00 82.12 120 LYS A C 1
ATOM 959 O O . LYS A 1 120 ? -9.735 -9.337 -8.344 1.00 82.12 120 LYS A O 1
ATOM 964 N N . 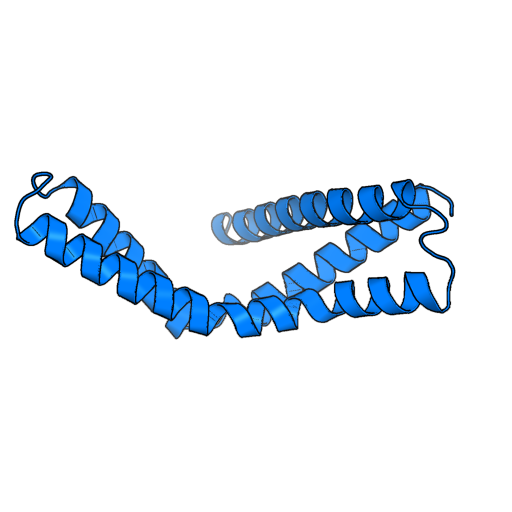PHE A 1 121 ? -8.014 -8.939 -9.729 1.00 83.25 121 PHE A N 1
ATOM 965 C CA . PHE A 1 121 ? -8.030 -10.259 -10.355 1.00 83.25 121 PHE A CA 1
ATOM 966 C C . PHE A 1 121 ? -7.697 -11.376 -9.353 1.00 83.25 121 PHE A C 1
ATOM 968 O O . PHE A 1 121 ? -8.405 -12.379 -9.288 1.00 83.25 121 PHE A O 1
ATOM 975 N N . LEU A 1 122 ? -6.668 -11.179 -8.524 1.00 76.88 122 LEU A N 1
ATOM 976 C CA . LEU A 1 122 ? -6.260 -12.143 -7.497 1.00 76.88 122 LEU A CA 1
ATOM 977 C C . LEU A 1 122 ? -7.322 -12.327 -6.404 1.00 76.88 122 LEU A C 1
ATOM 979 O O . LEU A 1 122 ? -7.592 -13.456 -6.009 1.00 76.88 122 LEU A O 1
ATOM 983 N N . GLN A 1 123 ? -7.973 -11.245 -5.966 1.00 74.25 123 GLN A N 1
ATOM 984 C CA . GLN A 1 123 ? -9.077 -11.308 -4.997 1.00 74.25 123 GLN A CA 1
ATOM 985 C C . GLN A 1 123 ? -10.271 -12.108 -5.534 1.00 74.25 123 GLN A C 1
ATOM 987 O O . GLN A 1 123 ? -10.753 -13.012 -4.859 1.00 74.25 123 GLN A O 1
ATOM 992 N N . ARG A 1 124 ? -10.692 -11.862 -6.783 1.00 71.31 124 ARG A N 1
ATOM 993 C CA . ARG A 1 124 ? -11.792 -12.620 -7.410 1.00 71.31 124 ARG A CA 1
ATOM 994 C C . ARG A 1 124 ? -11.498 -14.116 -7.530 1.00 71.31 124 ARG A C 1
ATOM 996 O O . ARG A 1 124 ? -12.412 -14.928 -7.450 1.00 71.31 124 ARG A O 1
ATOM 1003 N N . LYS A 1 125 ? -10.231 -14.492 -7.721 1.00 66.94 125 LYS A N 1
ATOM 1004 C CA . LYS A 1 125 ? -9.813 -15.900 -7.788 1.00 66.94 125 LYS A CA 1
ATOM 1005 C C . LYS A 1 125 ? -9.907 -16.613 -6.432 1.00 66.94 125 LYS A C 1
ATOM 1007 O O . LYS A 1 125 ? -10.057 -17.831 -6.410 1.00 66.94 125 LYS A O 1
ATOM 1012 N N . GLU A 1 126 ? -9.797 -15.883 -5.323 1.00 58.16 126 GLU A N 1
ATOM 1013 C CA . GLU A 1 126 ? -9.983 -16.431 -3.973 1.00 58.16 126 GLU A CA 1
ATOM 1014 C C . GLU A 1 126 ? -11.460 -16.544 -3.579 1.00 58.16 126 GLU A C 1
ATOM 1016 O O . GLU A 1 126 ? -11.805 -17.475 -2.867 1.00 58.16 126 GLU A O 1
ATOM 1021 N N . GLU A 1 127 ? -12.323 -15.642 -4.058 1.00 56.72 127 GLU A N 1
ATOM 1022 C CA . GLU A 1 127 ? -13.774 -15.666 -3.792 1.00 56.72 127 GLU A CA 1
ATOM 1023 C C . GLU A 1 127 ? -14.538 -16.696 -4.646 1.00 56.72 127 GLU A C 1
ATOM 1025 O O . GLU A 1 127 ? -15.645 -17.089 -4.296 1.00 56.72 127 GLU A O 1
ATOM 1030 N N . GLY A 1 128 ? -13.965 -17.126 -5.776 1.00 47.66 128 GLY A N 1
ATOM 1031 C CA . GLY A 1 128 ? -14.533 -18.144 -6.670 1.00 47.66 128 GLY A CA 1
ATOM 1032 C C . GLY A 1 128 ? -14.111 -19.589 -6.366 1.00 47.66 128 GLY A C 1
ATOM 1033 O O . GLY A 1 128 ? -14.259 -20.445 -7.238 1.00 47.66 128 GLY A O 1
ATOM 1034 N N . LYS A 1 129 ? -13.534 -19.848 -5.188 1.00 44.25 129 LYS A N 1
ATOM 1035 C CA . LYS A 1 129 ? -13.205 -21.181 -4.658 1.00 44.25 129 LYS A CA 1
ATOM 1036 C C . LYS A 1 129 ? -14.054 -21.476 -3.431 1.00 44.25 129 LYS A C 1
ATOM 1038 O O . LYS A 1 129 ? -14.365 -22.670 -3.246 1.00 44.25 129 LYS A O 1
#